Protein AF-A0A923QBS3-F1 (afdb_monomer_lite)

Secondary structure (DSSP, 8-state):
--S------------HHHHHHHHHHHHHHTT-S-TT--PPP----HHHHHHHHTT-HHHHHHHHGGGGGTS------HHHHHHHSSPP---HHHHHHHHHHHTT-PPPP-----------

Structure (mmCIF, N/CA/C/O backbone):
data_AF-A0A923QBS3-F1
#
_entry.id   AF-A0A923QBS3-F1
#
loop_
_atom_site.group_PDB
_atom_site.id
_atom_site.type_symbol
_atom_site.label_atom_id
_atom_site.label_alt_id
_atom_site.label_comp_id
_atom_site.label_asym_id
_atom_site.label_entity_id
_atom_site.label_seq_id
_atom_site.pdbx_PDB_ins_code
_atom_site.Cartn_x
_atom_site.Cartn_y
_atom_site.Cartn_z
_atom_site.occupancy
_atom_site.B_iso_or_equiv
_atom_site.auth_seq_id
_atom_site.auth_comp_id
_atom_site.auth_asym_id
_atom_site.auth_atom_id
_atom_site.pdbx_PDB_model_num
ATOM 1 N N . LEU A 1 1 ? -31.470 2.692 17.998 1.00 63.25 1 LEU A N 1
ATOM 2 C CA . LEU A 1 1 ? -30.448 2.731 16.932 1.00 63.25 1 LEU A CA 1
ATOM 3 C C . LEU A 1 1 ? -31.056 3.488 15.767 1.00 63.25 1 LEU A C 1
ATOM 5 O O . LEU A 1 1 ? -32.252 3.316 15.540 1.00 63.25 1 LEU A O 1
ATOM 9 N N . GLU A 1 2 ? -30.293 4.362 15.110 1.00 72.56 2 GLU A N 1
ATOM 10 C CA . GLU A 1 2 ? -30.748 4.967 13.852 1.00 72.56 2 GLU A CA 1
ATOM 11 C C . GLU A 1 2 ? -31.001 3.874 12.805 1.00 72.56 2 GLU A C 1
ATOM 13 O O . GLU A 1 2 ? -30.482 2.763 12.925 1.00 72.56 2 GLU A O 1
ATOM 18 N N . ALA A 1 3 ? -31.822 4.166 11.791 1.00 83.69 3 ALA A N 1
ATOM 19 C CA . ALA A 1 3 ? -32.146 3.187 10.750 1.00 83.69 3 ALA A CA 1
ATOM 20 C C . ALA A 1 3 ? -30.896 2.714 9.983 1.00 83.69 3 ALA A C 1
ATOM 22 O O . ALA A 1 3 ? -30.863 1.580 9.510 1.00 83.69 3 ALA A O 1
ATOM 23 N N . PHE A 1 4 ? -29.871 3.569 9.899 1.00 84.88 4 PHE A N 1
ATOM 24 C CA . PHE A 1 4 ? -28.567 3.276 9.315 1.00 84.88 4 PHE A CA 1
ATOM 25 C C . PHE A 1 4 ? -27.486 4.020 10.098 1.00 84.88 4 PHE A C 1
ATOM 27 O O . PHE A 1 4 ? -27.689 5.168 10.481 1.00 84.88 4 PHE A O 1
ATOM 34 N N . GLU A 1 5 ? -26.337 3.383 10.308 1.00 89.75 5 GLU A N 1
ATOM 35 C CA . GLU A 1 5 ? -25.180 3.978 10.978 1.00 89.75 5 GLU A CA 1
ATOM 36 C C . GLU A 1 5 ? -23.919 3.678 10.156 1.00 89.75 5 GLU A C 1
ATOM 38 O O . GLU A 1 5 ? -23.719 2.547 9.70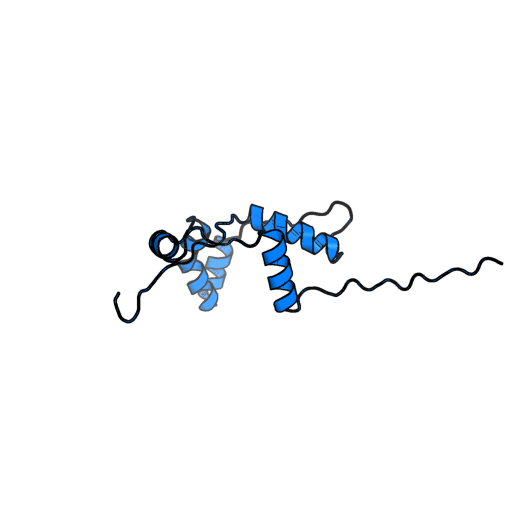7 1.00 89.75 5 GLU A O 1
ATOM 43 N N . LEU A 1 6 ? -23.076 4.692 9.932 1.00 89.25 6 LEU A N 1
ATOM 44 C CA . LEU A 1 6 ? -21.810 4.524 9.221 1.00 89.25 6 LEU A CA 1
ATOM 45 C C . LEU A 1 6 ? -20.715 4.126 10.210 1.00 89.25 6 LEU A C 1
ATOM 47 O O . LEU A 1 6 ? -20.392 4.870 11.133 1.00 89.25 6 LEU A O 1
ATOM 51 N N . MET A 1 7 ? -20.122 2.958 9.985 1.00 91.50 7 MET A N 1
ATOM 52 C CA . MET A 1 7 ? -19.026 2.428 10.790 1.00 91.50 7 MET A CA 1
ATOM 53 C C . MET A 1 7 ? -17.839 2.114 9.885 1.00 91.50 7 MET A C 1
ATOM 55 O O . MET A 1 7 ? -18.015 1.563 8.798 1.00 91.50 7 MET A O 1
ATOM 59 N N . HIS A 1 8 ? -16.631 2.453 10.330 1.00 92.12 8 HIS A N 1
ATOM 60 C CA . HIS A 1 8 ? -15.417 2.121 9.593 1.00 92.12 8 HIS A CA 1
ATOM 61 C C . HIS A 1 8 ? -14.851 0.771 10.030 1.00 92.12 8 HIS A C 1
ATOM 63 O O . HIS A 1 8 ? -14.867 0.426 11.211 1.00 92.12 8 HIS A O 1
ATOM 69 N N . PHE A 1 9 ? -14.280 0.068 9.060 1.00 91.62 9 PHE A N 1
ATOM 70 C CA . PHE A 1 9 ? -13.459 -1.121 9.239 1.00 91.62 9 PHE A CA 1
ATOM 71 C C . PHE A 1 9 ? -11.985 -0.699 9.176 1.00 91.62 9 PHE A C 1
ATOM 73 O O . PHE A 1 9 ? -11.603 -0.013 8.224 1.00 91.62 9 PHE A O 1
ATOM 80 N N . ALA A 1 10 ? -11.178 -1.033 10.190 1.00 92.81 10 ALA A N 1
ATOM 81 C CA . ALA A 1 10 ? -9.788 -0.573 10.246 1.00 92.81 10 ALA A CA 1
ATOM 82 C C . ALA A 1 10 ? -8.906 -1.335 9.252 1.00 92.81 10 ALA A C 1
ATOM 84 O O . ALA A 1 10 ? -8.096 -0.719 8.554 1.00 92.81 10 ALA A O 1
ATOM 85 N N . GLY A 1 11 ? -9.082 -2.657 9.164 1.00 91.81 11 GLY A N 1
ATOM 86 C CA . GLY A 1 11 ? -8.289 -3.521 8.303 1.00 91.81 11 GLY A CA 1
ATOM 87 C C . GLY A 1 11 ? -6.801 -3.521 8.664 1.00 91.81 11 GLY A C 1
ATOM 88 O O . GLY A 1 11 ? -6.407 -3.326 9.815 1.00 91.81 11 GLY A O 1
ATOM 89 N N . HIS A 1 12 ? -5.956 -3.752 7.657 1.00 91.25 12 HIS A N 1
ATOM 90 C CA . HIS A 1 12 ? -4.500 -3.775 7.810 1.00 91.25 12 HIS A CA 1
ATOM 91 C C . HIS A 1 12 ? -3.890 -2.400 7.519 1.00 91.25 12 HIS A C 1
ATOM 93 O O . HIS A 1 12 ? -4.094 -1.838 6.444 1.00 91.25 12 HIS A O 1
ATOM 99 N N . THR A 1 13 ? -3.079 -1.878 8.442 1.00 91.38 13 THR A N 1
ATOM 100 C CA . THR A 1 13 ? -2.264 -0.673 8.206 1.00 91.38 13 THR A CA 1
ATOM 101 C C . THR A 1 13 ? -0.840 -1.095 7.864 1.00 91.38 13 THR A C 1
ATOM 103 O O . THR A 1 13 ? -0.077 -1.473 8.748 1.00 91.38 13 THR A O 1
ATOM 106 N N . LEU A 1 14 ? -0.496 -1.054 6.575 1.00 91.62 14 LEU A N 1
ATOM 107 C CA . LEU A 1 14 ? 0.739 -1.641 6.048 1.00 91.62 14 LEU A CA 1
ATOM 108 C C . LEU A 1 14 ? 1.659 -0.590 5.442 1.00 91.62 14 LEU A C 1
ATOM 110 O O . LEU A 1 14 ? 1.224 0.328 4.743 1.00 91.62 14 LEU A O 1
ATOM 114 N N . THR A 1 15 ? 2.957 -0.772 5.646 1.00 90.56 15 THR A N 1
ATOM 115 C CA . THR A 1 15 ? 3.984 -0.042 4.912 1.00 90.56 15 THR A CA 1
ATOM 116 C C . THR A 1 15 ? 4.275 -0.718 3.572 1.00 90.56 15 THR A C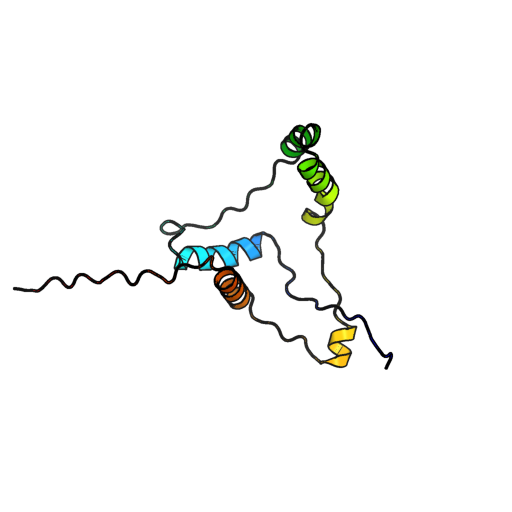 1
ATOM 118 O O . THR A 1 15 ? 3.970 -1.888 3.348 1.00 90.56 15 THR A O 1
ATOM 121 N N . GLY A 1 16 ? 4.948 -0.001 2.667 1.00 88.75 16 GLY A N 1
ATOM 122 C CA . GLY A 1 16 ? 5.425 -0.605 1.419 1.00 88.75 16 GLY A CA 1
ATOM 123 C C . GLY A 1 16 ? 6.414 -1.760 1.637 1.00 88.75 16 GLY A C 1
ATOM 124 O O . GLY A 1 16 ? 6.525 -2.631 0.780 1.00 88.75 16 GLY A O 1
ATOM 125 N N . ARG A 1 17 ? 7.119 -1.792 2.778 1.00 90.12 17 ARG A N 1
ATOM 126 C CA . ARG A 1 17 ? 8.012 -2.904 3.127 1.00 90.12 17 ARG A CA 1
ATOM 127 C C . ARG A 1 17 ? 7.222 -4.148 3.521 1.00 90.12 17 ARG A C 1
ATOM 129 O O . ARG A 1 17 ? 7.597 -5.228 3.086 1.00 90.12 17 ARG A O 1
ATOM 136 N N . ASP A 1 18 ? 6.141 -3.983 4.278 1.00 92.56 18 ASP A N 1
ATOM 137 C CA . ASP A 1 18 ? 5.276 -5.099 4.681 1.00 92.56 18 ASP A CA 1
ATOM 138 C C . ASP A 1 18 ? 4.640 -5.744 3.445 1.00 92.56 18 ASP A C 1
ATOM 140 O O . ASP A 1 18 ? 4.705 -6.958 3.271 1.00 92.56 18 ASP A O 1
ATOM 144 N N . TRP A 1 19 ? 4.155 -4.915 2.510 1.00 93.50 19 TRP A N 1
ATOM 145 C CA . TRP A 1 19 ? 3.682 -5.374 1.201 1.00 93.50 19 TRP A CA 1
ATOM 146 C C . TRP A 1 19 ? 4.748 -6.130 0.408 1.00 93.50 19 TRP A C 1
ATOM 148 O O . TRP A 1 19 ? 4.459 -7.173 -0.172 1.00 93.50 19 TRP A O 1
ATOM 158 N N . ALA A 1 20 ? 5.978 -5.615 0.366 1.00 93.94 20 ALA A N 1
ATOM 159 C CA . ALA A 1 20 ? 7.062 -6.278 -0.348 1.00 93.94 20 ALA A CA 1
ATOM 160 C C . ALA A 1 20 ? 7.439 -7.623 0.276 1.00 93.94 20 ALA A C 1
ATOM 162 O O . ALA A 1 20 ? 7.777 -8.537 -0.470 1.00 93.94 20 ALA A O 1
ATOM 163 N N . GLY A 1 21 ? 7.362 -7.748 1.604 1.00 93.88 21 GLY A N 1
ATOM 164 C CA . GLY A 1 21 ? 7.530 -9.018 2.311 1.00 93.88 21 GLY A CA 1
ATOM 165 C C . GLY A 1 21 ? 6.467 -10.028 1.888 1.00 93.88 21 GLY A C 1
ATOM 166 O O . GLY A 1 21 ? 6.803 -11.019 1.247 1.00 93.88 21 GLY A O 1
ATOM 167 N N . ALA A 1 22 ? 5.191 -9.707 2.126 1.00 94.12 22 ALA A N 1
ATOM 168 C CA . ALA A 1 22 ? 4.072 -10.604 1.824 1.00 94.12 22 ALA A CA 1
ATOM 169 C C . ALA A 1 22 ? 4.036 -11.034 0.344 1.00 94.12 22 ALA A C 1
ATOM 171 O O . ALA A 1 22 ? 3.821 -12.199 0.018 1.00 94.12 22 ALA A O 1
ATOM 172 N N . LEU A 1 23 ? 4.304 -10.105 -0.582 1.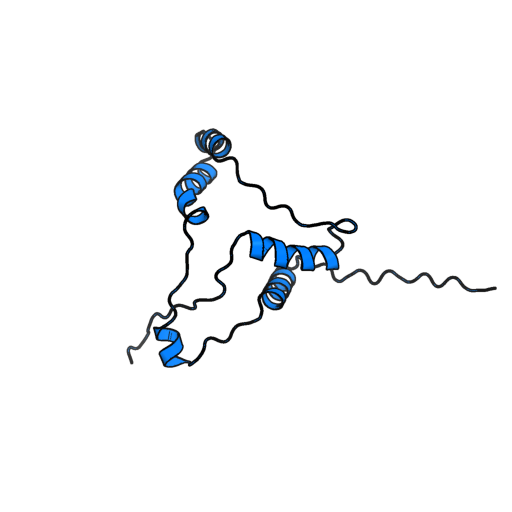00 95.06 23 LEU A N 1
ATOM 173 C CA . LEU A 1 23 ? 4.349 -10.417 -2.013 1.00 95.06 23 LEU A CA 1
ATOM 174 C C . LEU A 1 23 ? 5.606 -11.190 -2.427 1.00 95.06 23 LEU A C 1
ATOM 176 O O . LEU A 1 23 ? 5.564 -11.890 -3.435 1.00 95.06 23 LEU A O 1
ATOM 180 N N . THR A 1 24 ? 6.721 -11.068 -1.698 1.00 94.81 24 THR A N 1
ATOM 181 C CA . THR A 1 24 ? 7.937 -11.844 -1.991 1.00 94.81 24 THR A CA 1
ATOM 182 C C . THR A 1 24 ? 7.684 -13.324 -1.746 1.00 94.81 24 THR A C 1
ATOM 184 O O . THR A 1 24 ? 8.059 -14.133 -2.589 1.00 94.81 24 THR A O 1
ATOM 187 N N . ASP A 1 25 ? 6.992 -13.670 -0.661 1.00 92.12 25 ASP A N 1
ATOM 188 C CA . ASP A 1 25 ? 6.655 -15.061 -0.344 1.00 92.12 25 ASP A CA 1
ATOM 189 C C . ASP A 1 25 ? 5.731 -15.670 -1.405 1.00 92.12 25 ASP A C 1
ATOM 191 O O . ASP A 1 25 ? 5.982 -16.765 -1.909 1.00 92.12 25 ASP A O 1
ATOM 195 N N . VAL A 1 26 ? 4.722 -14.916 -1.852 1.00 93.94 26 VAL A N 1
ATOM 196 C CA . VAL A 1 26 ? 3.863 -15.354 -2.962 1.00 93.94 26 VAL A CA 1
ATOM 197 C C . VAL A 1 26 ? 4.661 -15.497 -4.261 1.00 93.94 26 VAL A C 1
ATOM 199 O O . VAL A 1 26 ? 4.535 -16.499 -4.961 1.00 93.94 26 VAL A O 1
ATOM 202 N N . ALA A 1 27 ? 5.515 -14.526 -4.592 1.00 93.44 27 ALA A N 1
ATOM 203 C CA . ALA A 1 27 ? 6.325 -14.563 -5.808 1.00 93.44 27 ALA A CA 1
ATOM 204 C C . ALA A 1 27 ? 7.318 -15.739 -5.819 1.00 93.44 27 ALA A C 1
ATOM 206 O O . ALA A 1 27 ? 7.626 -16.279 -6.884 1.00 93.44 27 ALA A O 1
ATOM 207 N N . TRP A 1 28 ? 7.795 -16.154 -4.645 1.00 92.94 28 TRP A N 1
ATOM 208 C CA . TRP A 1 28 ? 8.595 -17.357 -4.460 1.00 92.94 28 TRP A CA 1
ATOM 209 C C . TRP A 1 28 ? 7.842 -18.628 -4.818 1.00 92.94 28 TRP A C 1
ATOM 211 O O . TRP A 1 28 ? 8.332 -19.437 -5.605 1.00 92.94 28 TRP A O 1
ATOM 221 N N . GLU A 1 29 ? 6.642 -18.786 -4.274 1.00 91.69 29 GLU A N 1
ATOM 222 C CA . GLU A 1 29 ? 5.800 -19.952 -4.536 1.00 91.69 29 GLU A CA 1
ATOM 223 C C . GLU A 1 29 ? 5.360 -20.049 -5.993 1.00 91.69 29 GLU A C 1
ATOM 225 O O . GLU A 1 29 ? 5.223 -21.145 -6.533 1.00 91.69 29 GLU A O 1
ATOM 230 N N . GLN A 1 30 ? 5.175 -18.899 -6.637 1.00 90.81 30 GLN A N 1
ATOM 231 C CA . GLN A 1 30 ? 4.838 -18.804 -8.053 1.00 90.81 30 GLN A CA 1
ATOM 232 C C . GLN A 1 30 ? 6.062 -18.951 -8.977 1.00 90.81 30 GLN A C 1
ATOM 234 O O . GLN A 1 30 ? 5.916 -18.995 -10.196 1.00 90.81 30 GLN A O 1
ATOM 239 N N . GLY A 1 31 ? 7.280 -19.026 -8.427 1.00 91.06 31 GLY A N 1
ATOM 240 C CA . GLY A 1 31 ? 8.514 -19.152 -9.209 1.00 91.06 31 GLY A CA 1
ATOM 241 C C . GLY A 1 31 ? 8.876 -17.900 -10.017 1.00 91.06 31 GLY A C 1
ATOM 242 O O . GLY A 1 31 ? 9.664 -17.981 -10.958 1.00 91.06 31 GLY A O 1
ATOM 243 N N . TRP A 1 32 ? 8.321 -16.736 -9.669 1.00 91.88 32 TRP A N 1
ATOM 244 C CA . TRP A 1 32 ? 8.608 -15.463 -10.341 1.00 91.88 32 TRP A CA 1
ATOM 245 C C . TRP A 1 32 ? 9.979 -14.891 -9.970 1.00 91.88 32 TRP A C 1
ATOM 247 O O . TRP A 1 32 ? 10.503 -14.019 -10.667 1.00 91.88 32 TRP A O 1
ATOM 257 N N . LEU A 1 33 ? 10.555 -15.356 -8.860 1.00 92.88 33 LEU A N 1
ATOM 258 C CA . LEU A 1 33 ? 11.836 -14.892 -8.343 1.00 92.88 33 LEU A CA 1
ATOM 259 C C . LEU A 1 33 ? 12.955 -15.926 -8.562 1.00 92.88 33 LEU A C 1
ATOM 261 O O . LEU A 1 33 ? 12.720 -17.131 -8.485 1.00 92.88 33 LEU A O 1
ATOM 265 N N . PRO A 1 34 ? 14.198 -15.468 -8.811 1.00 90.31 34 PRO A N 1
ATOM 266 C CA . PRO A 1 34 ? 15.366 -16.345 -8.868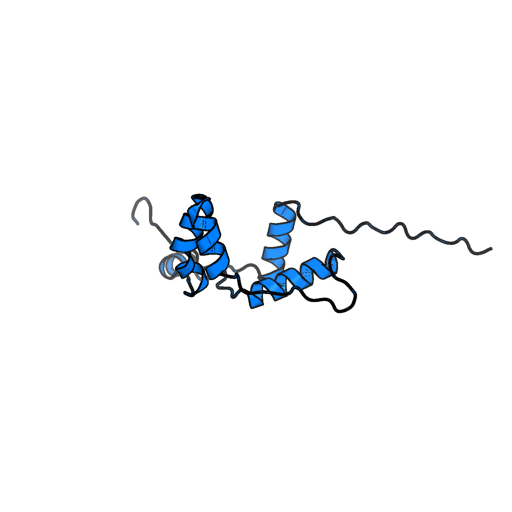 1.00 90.31 34 PRO A CA 1
ATOM 267 C C . PRO A 1 34 ? 15.739 -16.877 -7.476 1.00 90.31 34 PRO A C 1
ATOM 269 O O . PRO A 1 34 ? 15.340 -16.296 -6.474 1.00 90.31 34 PRO A O 1
ATOM 272 N N . LEU A 1 35 ? 16.592 -17.912 -7.415 1.00 82.75 35 LEU A N 1
ATOM 273 C CA . LEU A 1 35 ? 17.189 -18.453 -6.178 1.00 82.75 35 LEU A CA 1
ATOM 274 C C . LEU A 1 35 ? 17.706 -17.328 -5.238 1.00 82.75 35 LEU A C 1
ATOM 276 O O . LEU A 1 35 ? 18.564 -16.543 -5.632 1.00 82.75 35 LEU A O 1
ATOM 280 N N . ASN A 1 36 ? 17.192 -17.251 -4.002 1.00 83.00 36 ASN A N 1
ATOM 281 C CA . ASN A 1 36 ? 17.395 -16.180 -3.011 1.00 83.00 36 ASN A CA 1
ATOM 282 C C . ASN A 1 36 ? 17.008 -14.744 -3.457 1.00 83.00 36 ASN A C 1
ATOM 284 O O . ASN A 1 36 ? 17.541 -13.762 -2.939 1.00 83.00 36 ASN A O 1
ATOM 288 N N . GLY A 1 37 ? 16.091 -14.600 -4.417 1.00 87.81 37 GLY A N 1
ATOM 289 C CA . GLY A 1 37 ? 15.503 -13.332 -4.839 1.00 87.81 37 GLY A CA 1
ATOM 290 C C . GLY A 1 37 ? 14.570 -12.695 -3.802 1.00 87.81 37 GLY A C 1
ATOM 291 O O . GLY A 1 37 ? 13.975 -13.362 -2.962 1.00 87.81 37 GLY A O 1
ATOM 292 N N . GLN A 1 38 ? 14.434 -11.372 -3.893 1.00 90.62 38 GLN A N 1
ATOM 293 C CA . GLN A 1 38 ? 13.505 -10.563 -3.101 1.00 90.62 38 GLN A CA 1
ATOM 294 C C . GLN A 1 38 ? 12.904 -9.471 -3.985 1.00 90.62 38 GLN A C 1
ATOM 296 O O . GLN A 1 38 ? 13.607 -8.922 -4.849 1.00 90.62 38 GLN A O 1
ATOM 301 N N . LEU A 1 39 ? 11.634 -9.122 -3.765 1.00 92.31 39 LEU A N 1
ATOM 302 C CA . LEU A 1 39 ? 11.044 -7.970 -4.438 1.00 92.31 39 LEU A CA 1
ATOM 303 C C . LEU A 1 39 ? 11.741 -6.688 -3.983 1.00 92.31 39 LEU A C 1
ATOM 305 O O . LEU A 1 39 ? 12.009 -6.465 -2.802 1.00 92.31 39 LEU A O 1
ATOM 309 N N . ARG A 1 40 ? 12.048 -5.824 -4.950 1.00 89.75 40 ARG A N 1
ATOM 310 C CA . ARG A 1 40 ? 12.704 -4.543 -4.689 1.00 89.75 40 ARG A CA 1
ATOM 311 C C . ARG A 1 40 ? 11.673 -3.432 -4.708 1.00 89.75 40 ARG A C 1
ATOM 313 O O . ARG A 1 40 ? 11.045 -3.183 -5.731 1.00 89.75 40 ARG A O 1
ATOM 320 N N . VAL A 1 41 ? 11.565 -2.719 -3.593 1.00 88.88 41 VAL A N 1
ATOM 321 C CA . VAL A 1 41 ? 10.795 -1.477 -3.525 1.00 88.88 41 VAL A CA 1
ATOM 322 C C . VAL A 1 41 ? 11.709 -0.322 -3.894 1.00 88.88 41 VAL A C 1
ATOM 324 O O . VAL A 1 41 ? 12.692 -0.051 -3.205 1.00 88.88 41 VAL A O 1
ATOM 327 N N . THR A 1 42 ? 11.381 0.375 -4.974 1.00 88.88 42 THR A N 1
ATOM 328 C CA . THR A 1 42 ? 12.078 1.594 -5.387 1.00 88.88 42 THR A CA 1
ATOM 329 C C . THR A 1 42 ? 11.182 2.804 -5.197 1.00 88.88 42 THR A C 1
ATOM 331 O O . THR A 1 42 ? 9.966 2.726 -5.372 1.00 88.88 42 THR A O 1
ATOM 334 N N . SER A 1 43 ? 11.778 3.945 -4.866 1.00 86.38 43 SER A N 1
ATOM 335 C CA . SER A 1 43 ? 11.040 5.200 -4.821 1.00 86.38 43 SER A CA 1
ATOM 336 C C . SER A 1 43 ? 10.688 5.675 -6.229 1.00 86.38 43 SER A C 1
ATOM 338 O O . SER A 1 43 ? 11.446 5.515 -7.186 1.00 86.38 43 SER A O 1
ATOM 340 N N . MET A 1 44 ? 9.516 6.288 -6.347 1.00 87.38 44 MET A N 1
ATOM 341 C CA . MET A 1 44 ? 9.074 6.911 -7.584 1.00 87.38 44 MET A CA 1
ATOM 342 C C . MET A 1 44 ? 9.806 8.243 -7.801 1.00 87.38 44 MET A C 1
ATOM 344 O O . MET A 1 44 ? 9.894 9.071 -6.887 1.00 87.38 44 MET A O 1
ATOM 348 N N . SER A 1 45 ? 10.299 8.485 -9.020 1.00 92.38 45 SER A N 1
ATOM 349 C CA . SER A 1 45 ? 10.958 9.749 -9.370 1.00 92.38 45 SER A CA 1
ATOM 350 C C . SER A 1 45 ? 9.927 10.862 -9.593 1.00 92.38 45 SER A C 1
ATOM 352 O O . SER A 1 45 ? 9.508 11.152 -10.714 1.00 92.38 45 SER A O 1
ATOM 354 N N . TRP A 1 46 ? 9.506 11.512 -8.505 1.00 92.62 46 TRP A N 1
ATOM 355 C CA . TRP A 1 46 ? 8.540 12.617 -8.543 1.00 92.62 46 TRP A CA 1
ATOM 356 C C . TRP A 1 46 ? 8.897 13.771 -9.497 1.00 92.62 46 TRP A C 1
ATOM 358 O O . TRP A 1 46 ? 7.972 14.321 -10.096 1.00 92.62 46 TRP A O 1
ATOM 368 N N . PRO A 1 47 ? 10.175 14.165 -9.679 1.00 94.69 47 PRO A N 1
ATOM 369 C CA . PRO A 1 47 ? 10.524 15.182 -10.670 1.00 94.69 47 PRO A CA 1
ATOM 370 C C . PRO A 1 47 ? 10.172 14.756 -12.100 1.00 94.69 47 PRO A C 1
ATOM 372 O O . PRO A 1 47 ? 9.616 15.552 -12.853 1.00 94.69 47 PRO A O 1
ATOM 375 N N . LEU A 1 48 ? 10.424 13.491 -12.452 1.00 95.44 48 LEU A N 1
ATOM 376 C CA . LEU A 1 48 ? 10.083 12.955 -13.769 1.00 95.44 48 LEU A CA 1
ATOM 377 C C . LEU A 1 48 ? 8.565 12.895 -13.967 1.00 95.44 48 LEU A C 1
ATOM 379 O O . LEU A 1 48 ? 8.066 13.321 -15.004 1.00 95.44 48 LEU A O 1
ATOM 383 N N . MET A 1 49 ? 7.820 12.440 -12.955 1.00 94.31 49 MET A N 1
ATOM 384 C CA . MET A 1 49 ? 6.354 12.433 -13.021 1.00 94.31 49 MET A CA 1
ATOM 385 C C . MET A 1 49 ? 5.779 13.830 -13.256 1.00 94.31 49 MET A C 1
ATOM 387 O O . MET A 1 49 ? 4.854 13.980 -14.047 1.00 94.31 49 MET A O 1
ATOM 391 N N . ARG A 1 50 ? 6.348 14.860 -12.618 1.00 94.69 50 ARG A N 1
ATOM 392 C CA . ARG A 1 50 ? 5.926 16.254 -12.820 1.00 94.69 50 ARG A CA 1
ATOM 393 C C . ARG A 1 50 ? 6.169 16.746 -14.243 1.00 94.69 50 ARG A C 1
ATOM 395 O O . ARG A 1 50 ? 5.370 17.531 -14.734 1.00 94.69 50 ARG A O 1
ATOM 402 N N . LEU A 1 51 ? 7.233 16.284 -14.900 1.00 97.56 51 LEU A N 1
ATOM 403 C CA . LEU A 1 51 ? 7.475 16.597 -16.307 1.00 97.56 51 LEU A CA 1
ATOM 404 C C . LEU A 1 51 ? 6.408 15.949 -17.201 1.00 97.56 51 LEU A C 1
ATOM 406 O O . LEU A 1 51 ? 5.826 16.620 -18.047 1.00 97.56 51 LEU A O 1
ATOM 410 N N . VAL A 1 52 ? 6.105 14.667 -16.973 1.00 97.19 52 VAL A N 1
ATOM 411 C CA . VAL A 1 52 ? 5.077 13.927 -17.730 1.00 97.19 52 VAL A CA 1
ATOM 412 C C . VAL A 1 52 ? 3.674 14.501 -17.492 1.00 97.19 52 VAL A C 1
ATOM 414 O O . VAL A 1 52 ? 2.869 14.577 -18.420 1.00 97.19 52 VAL A O 1
ATOM 417 N N . ALA A 1 53 ? 3.393 14.967 -16.273 1.00 96.50 53 ALA A N 1
ATOM 418 C CA . ALA A 1 53 ? 2.127 15.595 -15.899 1.00 96.50 53 ALA A CA 1
ATOM 419 C C . ALA A 1 53 ? 1.770 16.824 -16.751 1.00 96.50 53 ALA A C 1
ATOM 421 O O . ALA A 1 53 ? 0.591 17.1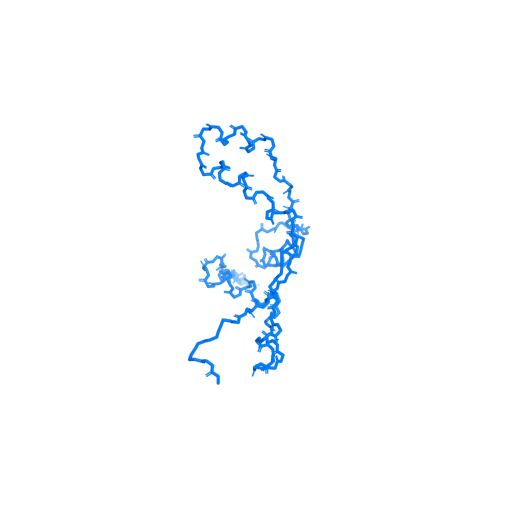33 -16.885 1.00 96.50 53 ALA A O 1
ATOM 422 N N . LEU A 1 54 ? 2.754 17.498 -17.361 1.00 96.06 54 LEU A N 1
ATOM 423 C CA . LEU A 1 54 ? 2.499 18.639 -18.248 1.00 96.06 54 LEU A CA 1
ATOM 424 C C . LEU A 1 54 ? 1.729 18.246 -19.517 1.00 96.06 54 LEU A C 1
ATOM 426 O O . LEU A 1 54 ? 1.030 19.080 -20.083 1.00 96.06 54 LEU A O 1
ATOM 430 N N . ALA A 1 55 ? 1.859 16.993 -19.962 1.00 97.38 55 ALA A N 1
ATOM 431 C CA . ALA A 1 55 ? 1.207 16.486 -21.168 1.00 97.38 55 ALA A CA 1
ATOM 432 C C . ALA A 1 55 ? 0.083 15.479 -20.872 1.00 97.38 55 ALA A C 1
ATOM 434 O O . ALA A 1 55 ? -0.801 15.292 -21.706 1.00 97.38 55 ALA A O 1
ATOM 435 N N . VAL A 1 56 ? 0.107 14.821 -19.705 1.00 97.62 56 VAL A N 1
ATOM 436 C CA . VAL A 1 56 ? -0.818 13.731 -19.359 1.00 97.62 56 VAL A CA 1
ATOM 437 C C . VAL A 1 56 ? -1.643 14.095 -18.115 1.00 97.62 56 VAL A C 1
ATOM 439 O O . VAL A 1 56 ? -1.135 13.969 -16.995 1.00 97.62 56 VAL A O 1
ATOM 442 N N . PRO A 1 57 ? -2.931 14.472 -18.270 1.00 96.12 57 PRO A N 1
ATOM 443 C CA . PRO A 1 57 ? -3.785 14.902 -17.155 1.00 96.12 57 PRO A CA 1
ATOM 444 C C . PRO A 1 57 ? -3.906 13.871 -16.025 1.00 96.12 57 PRO A C 1
ATOM 446 O O . PRO A 1 57 ? -3.887 14.227 -14.850 1.00 96.12 57 PRO A O 1
ATOM 449 N N . THR A 1 58 ? -3.953 12.578 -16.355 1.00 96.44 58 THR A N 1
ATOM 450 C CA . THR A 1 58 ? -3.999 11.500 -15.354 1.00 96.44 58 THR A CA 1
ATOM 451 C C . THR A 1 58 ? -2.767 11.508 -14.445 1.00 96.44 58 THR A C 1
ATOM 453 O O . THR A 1 58 ? -2.882 11.312 -13.238 1.00 96.44 58 THR A O 1
ATOM 456 N N . VAL A 1 59 ? -1.580 11.783 -14.994 1.00 95.44 59 VAL A N 1
ATOM 457 C CA . VAL A 1 59 ? -0.336 11.856 -14.209 1.00 95.44 59 VAL A CA 1
ATOM 458 C C . VAL A 1 59 ? -0.294 13.132 -13.364 1.00 95.44 59 VAL A C 1
ATOM 460 O O . VAL A 1 59 ? 0.245 13.104 -12.256 1.00 95.44 59 VAL A O 1
ATOM 463 N N . ALA A 1 60 ? -0.903 14.226 -13.834 1.00 94.88 60 ALA A N 1
ATOM 464 C CA . ALA A 1 60 ? -1.070 15.443 -13.042 1.00 94.88 60 ALA A CA 1
ATOM 465 C C . ALA A 1 60 ? -1.921 15.192 -11.788 1.00 94.88 60 ALA A C 1
ATOM 467 O O . ALA A 1 60 ? -1.469 15.498 -10.685 1.00 94.88 60 ALA A O 1
ATOM 468 N N . ALA A 1 61 ? -3.067 14.519 -11.934 1.00 95.19 61 ALA A N 1
ATOM 469 C CA . ALA A 1 61 ? -3.910 14.132 -10.801 1.00 95.19 61 ALA A CA 1
ATOM 470 C C . ALA A 1 61 ? -3.159 13.230 -9.799 1.00 95.19 61 ALA A C 1
ATOM 472 O O . ALA A 1 61 ? -3.187 13.464 -8.591 1.00 95.19 61 ALA A O 1
ATOM 473 N N . LEU A 1 62 ? -2.391 12.247 -10.287 1.00 93.19 62 LEU A N 1
ATOM 474 C CA . LEU A 1 62 ? -1.545 11.412 -9.422 1.00 93.19 62 LEU A CA 1
ATOM 475 C C . LEU A 1 62 ? -0.490 12.233 -8.661 1.00 93.19 62 LEU A C 1
ATOM 477 O O . LEU A 1 62 ? -0.215 11.965 -7.490 1.00 93.19 62 LEU A O 1
ATOM 481 N N . CYS A 1 63 ? 0.098 13.250 -9.299 1.00 93.81 63 CYS A N 1
ATOM 482 C CA . CYS A 1 63 ? 1.057 14.145 -8.650 1.00 93.81 63 CYS A CA 1
ATOM 483 C C . CYS A 1 63 ? 0.427 14.987 -7.529 1.00 93.81 63 CYS A C 1
ATOM 485 O O . CYS A 1 63 ? 1.104 15.252 -6.529 1.00 93.81 63 CYS A O 1
ATOM 487 N N . GLU A 1 64 ? -0.836 15.395 -7.664 1.00 93.75 64 GLU A N 1
ATOM 488 C CA . GLU A 1 64 ? -1.589 16.095 -6.611 1.00 93.75 64 GLU A CA 1
ATOM 489 C C . GLU A 1 64 ? -1.861 15.168 -5.421 1.00 93.75 64 GLU A C 1
ATOM 491 O O . GLU A 1 64 ? -1.633 15.539 -4.266 1.00 93.75 64 GLU A O 1
ATOM 496 N N . MET A 1 65 ? -2.208 13.909 -5.700 1.00 94.31 65 MET A N 1
ATOM 497 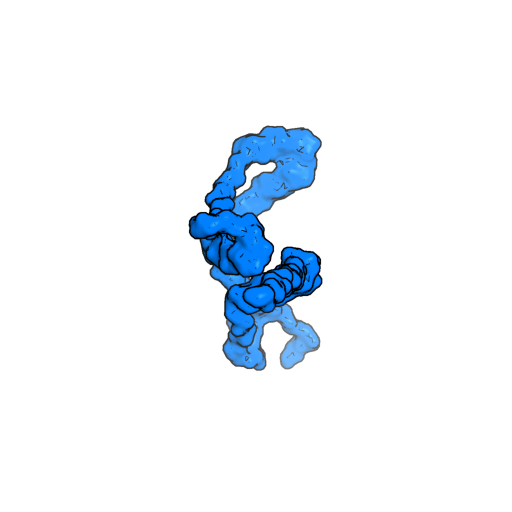C CA . MET A 1 65 ? -2.454 12.873 -4.690 1.00 94.31 65 MET A CA 1
ATOM 498 C C . MET A 1 65 ? -1.178 12.321 -4.034 1.00 94.31 65 MET A C 1
ATOM 500 O O . MET A 1 65 ? -1.252 11.466 -3.153 1.00 94.31 65 MET A O 1
ATOM 504 N N . ARG A 1 66 ? 0.010 12.840 -4.374 1.00 91.50 66 ARG A N 1
ATOM 505 C CA . ARG A 1 66 ? 1.307 12.433 -3.795 1.00 91.50 66 ARG A CA 1
ATOM 506 C C . ARG A 1 66 ? 1.338 12.430 -2.265 1.00 91.50 66 ARG A C 1
ATOM 508 O O . ARG A 1 66 ? 2.158 11.730 -1.669 1.00 91.50 66 ARG A O 1
ATOM 515 N N . TYR A 1 67 ? 0.530 13.258 -1.605 1.00 89.44 67 TYR A N 1
ATOM 516 C CA . TYR A 1 67 ? 0.482 13.278 -0.142 1.00 89.44 67 TYR A CA 1
ATOM 517 C C . TYR A 1 67 ? 0.054 11.919 0.440 1.00 89.44 67 TYR A C 1
ATOM 519 O O . TYR A 1 67 ? 0.579 11.535 1.484 1.00 89.44 67 TYR A O 1
ATOM 527 N N . LEU A 1 68 ? -0.771 11.152 -0.284 1.00 88.75 68 LEU A N 1
ATOM 528 C CA . LEU A 1 68 ? -1.227 9.829 0.141 1.00 88.75 68 LEU A CA 1
ATOM 529 C C . LEU A 1 68 ? -0.079 8.827 0.329 1.00 88.75 68 LEU A C 1
ATOM 531 O O . LEU A 1 68 ? -0.171 7.937 1.162 1.00 88.75 68 LEU A O 1
ATOM 535 N N . TRP A 1 69 ? 1.038 9.009 -0.383 1.00 84.25 69 TRP A N 1
ATOM 536 C CA . TRP A 1 69 ? 2.228 8.159 -0.251 1.00 84.25 69 TRP A CA 1
ATOM 537 C C . TRP A 1 69 ? 3.140 8.523 0.922 1.00 84.25 69 TRP A C 1
ATOM 539 O O . TRP A 1 69 ? 4.042 7.757 1.251 1.00 84.25 69 TRP A O 1
ATOM 549 N N . ARG A 1 70 ? 2.984 9.715 1.507 1.00 82.94 70 ARG A N 1
ATOM 550 C CA . ARG A 1 70 ? 3.884 10.219 2.562 1.00 82.94 70 ARG A CA 1
ATOM 551 C C . ARG A 1 70 ? 3.240 10.239 3.936 1.00 82.94 70 ARG A C 1
ATOM 553 O O . ARG A 1 70 ? 3.956 10.229 4.931 1.00 82.94 70 ARG A O 1
ATOM 560 N N . THR A 1 71 ? 1.919 10.277 3.982 1.00 88.44 71 THR A N 1
ATOM 561 C CA . THR A 1 71 ? 1.166 10.255 5.227 1.00 88.44 71 THR A CA 1
ATOM 562 C C . THR A 1 71 ? 0.723 8.817 5.501 1.00 88.44 71 THR A C 1
ATOM 564 O O . THR A 1 71 ? 0.177 8.179 4.607 1.00 88.44 71 THR A O 1
ATOM 567 N N . PRO A 1 72 ? 0.973 8.254 6.691 1.00 87.62 72 PRO A N 1
ATOM 568 C CA . PRO A 1 72 ? 0.317 7.021 7.108 1.00 87.62 72 PRO A CA 1
ATOM 569 C C . PRO A 1 72 ? -1.174 7.294 7.325 1.00 87.62 72 PRO A C 1
ATOM 571 O O . PRO A 1 72 ? -1.528 8.246 8.018 1.00 87.62 72 PRO A O 1
ATOM 574 N N . HIS A 1 73 ? -2.042 6.474 6.739 1.00 87.88 73 HIS A N 1
ATOM 575 C CA . HIS A 1 73 ? -3.492 6.588 6.902 1.00 87.88 73 HIS A CA 1
ATOM 576 C C . HIS A 1 73 ? -4.008 5.312 7.555 1.00 87.88 73 HIS A C 1
ATOM 578 O O . HIS A 1 73 ? -3.607 4.218 7.167 1.00 87.88 73 HIS A O 1
ATOM 584 N N . ALA A 1 74 ? -4.904 5.468 8.523 1.00 91.62 74 ALA A N 1
ATOM 585 C CA . ALA A 1 74 ? -5.611 4.372 9.164 1.00 91.62 74 ALA A CA 1
ATOM 586 C C . ALA A 1 74 ? -7.056 4.804 9.422 1.00 91.62 74 ALA A C 1
ATOM 588 O O . ALA A 1 74 ? -7.324 5.986 9.657 1.00 91.62 74 ALA A O 1
ATOM 589 N N . LEU A 1 75 ? -7.981 3.849 9.367 1.00 92.25 75 LEU A N 1
ATOM 590 C CA . LEU A 1 75 ? -9.382 4.077 9.700 1.00 92.25 75 LEU A CA 1
ATOM 591 C C . LEU A 1 75 ? -9.632 3.716 11.166 1.00 92.25 75 LEU A C 1
ATOM 593 O O . LEU A 1 75 ? -9.130 2.713 11.667 1.00 92.25 75 LEU A O 1
ATOM 597 N N . VAL A 1 76 ? -10.417 4.542 11.856 1.00 92.19 76 VAL A N 1
ATOM 598 C CA . VAL A 1 76 ? -10.772 4.323 13.264 1.00 92.19 76 VAL A CA 1
ATOM 599 C C . VAL A 1 76 ? -12.054 3.497 13.337 1.00 92.19 76 VAL A C 1
ATOM 601 O O . VAL A 1 76 ? -13.113 3.966 12.921 1.00 92.19 76 VAL A O 1
ATOM 604 N N . ASN A 1 77 ? -11.962 2.290 13.895 1.00 94.12 77 ASN A N 1
ATOM 605 C CA . ASN A 1 77 ? -13.046 1.303 13.964 1.00 94.12 77 ASN A CA 1
ATOM 606 C C . ASN A 1 77 ? -13.765 1.241 15.323 1.00 94.12 77 ASN A C 1
ATOM 608 O O . ASN A 1 77 ? -14.535 0.310 15.555 1.00 94.12 77 ASN A O 1
ATOM 612 N N . THR A 1 78 ? -13.539 2.203 16.227 1.00 92.69 78 THR A N 1
ATOM 613 C CA . THR A 1 78 ? -14.060 2.178 17.608 1.00 92.69 78 THR A CA 1
ATOM 614 C C . THR A 1 78 ? -15.544 1.833 17.662 1.00 92.69 78 THR A C 1
ATOM 616 O O . THR A 1 78 ? -15.947 0.935 18.394 1.00 92.69 78 THR A O 1
ATOM 619 N N . ARG A 1 79 ? -16.348 2.486 16.814 1.00 91.19 79 ARG A N 1
ATOM 620 C CA . ARG A 1 79 ? -17.794 2.280 16.801 1.00 91.19 79 ARG A CA 1
ATOM 621 C C . ARG A 1 79 ? -18.200 0.890 16.315 1.00 91.19 79 ARG A C 1
ATOM 623 O O . ARG A 1 79 ? -19.102 0.286 16.879 1.00 91.19 79 ARG A O 1
ATOM 630 N N . MET A 1 80 ? -17.504 0.361 15.311 1.00 92.75 80 MET A N 1
ATOM 631 C CA . MET A 1 80 ? -17.721 -1.007 14.846 1.00 92.75 80 MET A CA 1
ATOM 632 C C . MET A 1 80 ? -17.420 -2.000 15.969 1.00 92.75 80 MET A C 1
ATOM 634 O O . MET A 1 80 ? -18.225 -2.893 16.225 1.00 92.75 80 MET A O 1
ATOM 638 N N . LYS A 1 81 ? -16.307 -1.800 16.688 1.00 93.50 81 LYS A N 1
ATOM 639 C CA . LYS A 1 81 ? -15.908 -2.679 17.789 1.00 93.50 81 LYS A CA 1
ATOM 640 C C . LYS A 1 81 ? -16.908 -2.701 18.944 1.00 93.50 81 LYS A C 1
ATOM 642 O O . LYS A 1 81 ? -17.136 -3.741 19.547 1.00 93.50 81 LYS A O 1
ATOM 647 N N . GLU A 1 82 ? -17.542 -1.571 19.240 1.00 92.75 82 GLU A N 1
ATOM 648 C CA . GLU A 1 82 ? -18.615 -1.513 20.242 1.00 92.75 82 GLU A CA 1
ATOM 649 C C . GLU A 1 82 ? -19.827 -2.374 19.862 1.00 92.75 82 GLU A C 1
ATOM 651 O O . GLU A 1 82 ? -20.527 -2.872 20.741 1.00 92.75 82 GLU A O 1
ATOM 656 N N . VAL A 1 83 ? -20.083 -2.540 18.561 1.00 90.50 83 VAL A N 1
ATOM 657 C CA . VAL A 1 83 ? -21.240 -3.281 18.046 1.00 90.50 83 VAL A CA 1
ATOM 658 C C . VAL A 1 83 ? -20.939 -4.772 17.897 1.00 90.50 83 VAL A C 1
ATOM 660 O O . VAL A 1 83 ? -21.773 -5.591 18.278 1.00 90.50 83 VAL A O 1
ATOM 663 N N . ILE A 1 84 ? -19.777 -5.136 17.343 1.00 91.31 84 ILE A N 1
ATOM 664 C CA . ILE A 1 84 ? -19.450 -6.534 16.997 1.00 91.31 84 ILE A CA 1
ATOM 665 C C . ILE A 1 84 ? -18.415 -7.191 17.923 1.00 91.31 84 ILE A C 1
ATOM 667 O O . ILE A 1 84 ? -18.188 -8.393 17.814 1.00 91.31 84 ILE A O 1
ATOM 671 N N . GLY A 1 85 ? -17.794 -6.435 18.832 1.00 90.88 85 GLY A N 1
ATOM 672 C CA . GLY A 1 85 ? -16.658 -6.889 19.633 1.00 90.88 85 GLY A CA 1
ATOM 673 C C . GLY A 1 85 ? -15.318 -6.646 18.935 1.00 90.88 85 GLY A C 1
ATOM 674 O O . GLY A 1 85 ? -15.113 -5.626 18.282 1.00 90.88 85 GLY A O 1
ATOM 675 N N . ASP A 1 86 ? -14.360 -7.556 19.092 1.00 88.81 86 ASP A N 1
ATOM 676 C CA . ASP A 1 86 ? -13.077 -7.411 18.403 1.00 88.81 86 ASP A CA 1
ATOM 677 C C . ASP A 1 86 ? -13.213 -7.622 16.892 1.00 88.81 86 ASP A C 1
ATOM 679 O O . ASP A 1 86 ? -13.981 -8.462 16.425 1.00 88.81 86 ASP A O 1
ATOM 683 N N . GLU A 1 87 ? -12.460 -6.833 16.122 1.00 87.25 87 GLU A N 1
ATOM 684 C CA . GLU A 1 87 ? -12.444 -6.953 14.667 1.00 87.25 87 GLU A CA 1
ATOM 685 C C . GLU A 1 87 ? -11.820 -8.303 14.278 1.00 87.25 87 GLU A C 1
ATOM 687 O O . GLU A 1 87 ? -10.685 -8.587 14.673 1.00 87.25 87 GLU A O 1
ATOM 692 N N . PRO A 1 88 ? -12.531 -9.152 13.515 1.00 88.56 88 PRO A N 1
ATOM 693 C CA . PRO A 1 88 ? -11.941 -10.369 12.990 1.00 88.56 88 PRO A CA 1
ATOM 694 C C . PRO A 1 88 ? -10.918 -10.003 11.912 1.00 88.56 88 PRO A C 1
ATOM 696 O O . PRO A 1 88 ? -11.255 -9.372 10.910 1.00 88.56 88 PRO A O 1
ATOM 699 N N . HIS A 1 89 ? -9.672 -10.429 12.104 1.00 90.19 89 HIS A N 1
ATOM 700 C CA . HIS A 1 89 ? -8.598 -10.209 11.141 1.00 90.19 89 HIS A CA 1
ATOM 701 C C . HIS A 1 89 ? -8.184 -11.523 10.483 1.00 90.19 89 HIS A C 1
ATOM 703 O O . HIS A 1 89 ? -7.742 -12.454 11.156 1.00 90.19 89 HIS A O 1
ATOM 709 N N . THR A 1 90 ? -8.260 -11.567 9.154 1.00 93.56 90 THR A N 1
ATOM 710 C CA . THR A 1 90 ? -7.529 -12.559 8.362 1.00 93.56 90 THR A CA 1
ATOM 711 C C . THR A 1 90 ? -6.042 -12.192 8.392 1.00 93.56 90 THR A C 1
ATOM 713 O O . THR A 1 90 ? -5.724 -11.023 8.127 1.00 93.56 90 THR A O 1
ATOM 716 N N . PRO A 1 91 ? -5.129 -13.131 8.707 1.00 94.06 91 PRO A N 1
ATOM 717 C CA . PRO A 1 91 ? -3.693 -12.891 8.610 1.00 94.06 91 PRO A CA 1
ATOM 718 C C . PRO A 1 91 ? -3.317 -12.318 7.242 1.00 94.06 91 PRO A C 1
ATOM 720 O O . PRO A 1 91 ? -3.924 -12.666 6.228 1.00 94.06 91 PRO A O 1
ATOM 723 N N . LEU A 1 92 ? -2.338 -11.409 7.214 1.00 93.88 92 LEU A N 1
ATOM 724 C CA . LEU A 1 92 ? -1.990 -10.681 5.993 1.00 93.88 92 LEU A CA 1
ATOM 725 C C . LEU A 1 92 ? -1.634 -11.628 4.843 1.00 93.88 92 LEU A C 1
ATOM 727 O O . LEU A 1 92 ? -2.136 -11.452 3.737 1.00 93.88 92 LEU A O 1
ATOM 731 N N . ASP A 1 93 ? -0.808 -12.635 5.115 1.00 93.88 93 ASP A N 1
ATOM 732 C CA . ASP A 1 93 ? -0.311 -13.555 4.092 1.00 93.88 93 ASP A CA 1
ATOM 733 C C . ASP A 1 93 ? -1.454 -14.339 3.435 1.00 93.88 93 ASP A C 1
ATOM 735 O O . ASP A 1 93 ? -1.502 -14.455 2.209 1.00 93.88 93 ASP A O 1
ATOM 739 N N . ASP A 1 94 ? -2.419 -14.799 4.234 1.00 95.06 94 ASP A N 1
ATOM 740 C CA . ASP A 1 94 ? -3.618 -15.488 3.747 1.00 95.06 94 ASP A CA 1
ATOM 741 C C . ASP A 1 94 ? -4.493 -14.537 2.920 1.00 95.06 94 ASP A C 1
ATOM 743 O O . ASP A 1 94 ? -4.881 -14.852 1.795 1.00 95.06 94 ASP A O 1
ATOM 747 N N . ALA A 1 95 ? -4.730 -13.322 3.427 1.00 95.44 95 ALA A N 1
ATOM 748 C CA . ALA A 1 95 ? -5.531 -12.317 2.734 1.00 95.44 95 ALA A CA 1
ATOM 749 C C . ALA A 1 95 ? -4.931 -11.926 1.371 1.00 95.44 95 ALA A C 1
ATOM 751 O O . ALA A 1 95 ? -5.667 -11.742 0.399 1.00 95.44 95 ALA A O 1
ATOM 752 N N . VAL A 1 96 ? -3.602 -11.810 1.276 1.00 95.62 96 VAL A N 1
ATOM 753 C CA . VAL A 1 96 ? -2.900 -11.503 0.020 1.00 95.62 96 VAL A CA 1
ATOM 754 C C . VAL A 1 96 ? -3.057 -12.642 -0.987 1.00 95.62 96 VAL A C 1
ATOM 756 O O . VAL A 1 96 ? -3.334 -12.380 -2.159 1.00 95.62 96 VAL A O 1
ATOM 759 N N . ARG A 1 97 ? -2.926 -13.899 -0.550 1.00 95.00 97 ARG A N 1
ATOM 760 C CA . ARG A 1 97 ? -3.095 -15.080 -1.413 1.00 95.00 97 ARG A CA 1
ATOM 761 C C . ARG A 1 97 ? -4.512 -15.194 -1.941 1.00 95.00 97 ARG A C 1
ATOM 763 O O . ARG A 1 97 ? -4.693 -15.345 -3.148 1.00 95.00 97 ARG A O 1
ATOM 770 N N . ASP A 1 98 ? -5.495 -15.053 -1.062 1.00 95.75 98 ASP A N 1
ATOM 771 C CA . ASP A 1 98 ? -6.906 -15.097 -1.433 1.00 95.75 98 ASP A CA 1
ATOM 772 C C . ASP A 1 98 ? -7.252 -13.972 -2.412 1.00 95.75 98 ASP A C 1
ATOM 774 O O . ASP A 1 98 ? -7.925 -14.210 -3.416 1.00 95.75 98 ASP A O 1
ATOM 778 N N . ALA A 1 99 ? -6.736 -12.759 -2.185 1.00 95.06 99 ALA A N 1
ATOM 779 C CA . ALA A 1 99 ? -6.942 -11.630 -3.087 1.00 95.06 99 ALA A CA 1
ATOM 780 C C . ALA A 1 99 ? -6.323 -11.873 -4.472 1.00 95.06 99 ALA A C 1
ATOM 782 O O . ALA A 1 99 ? -6.994 -11.688 -5.488 1.00 95.06 99 ALA A O 1
ATOM 783 N N . LEU A 1 100 ? -5.064 -12.315 -4.538 1.00 95.38 100 LEU A N 1
ATOM 784 C CA . LEU A 1 100 ? -4.395 -12.609 -5.809 1.00 95.38 100 LEU A CA 1
ATOM 785 C C . LEU A 1 100 ? -5.058 -13.781 -6.544 1.00 95.38 100 LEU A C 1
ATOM 787 O O . LEU A 1 100 ? -5.215 -13.723 -7.764 1.00 95.38 100 LEU A O 1
ATOM 791 N N . GLY A 1 101 ? -5.498 -14.809 -5.816 1.00 95.12 101 GLY A N 1
ATOM 792 C CA . GLY A 1 101 ? -6.270 -15.922 -6.363 1.00 95.12 101 GLY A CA 1
ATOM 793 C C . GLY A 1 101 ? -7.624 -15.474 -6.913 1.00 95.12 101 GLY A C 1
ATOM 794 O O . GLY A 1 101 ? -7.977 -15.831 -8.036 1.00 95.12 101 GLY A O 1
ATOM 795 N N . GLY A 1 102 ? -8.349 -14.626 -6.178 1.00 94.69 102 GLY A N 1
ATOM 796 C CA . GLY A 1 102 ? -9.616 -14.033 -6.617 1.00 94.69 102 GLY A CA 1
ATOM 797 C C . GLY A 1 102 ? -9.470 -13.112 -7.833 1.00 94.69 102 GLY A C 1
ATOM 798 O O . GLY A 1 102 ? -10.375 -13.044 -8.663 1.00 94.69 102 GLY A O 1
ATOM 799 N N . LEU A 1 103 ? -8.315 -12.456 -7.981 1.00 95.19 103 LEU A N 1
ATOM 800 C CA . LEU A 1 103 ? -7.948 -11.676 -9.168 1.00 95.19 103 LEU A CA 1
ATOM 801 C C . LEU A 1 103 ? -7.457 -12.543 -10.342 1.00 95.19 103 LEU A C 1
ATOM 803 O O . LEU A 1 103 ? -7.254 -12.014 -11.434 1.00 95.19 103 LEU A O 1
ATOM 807 N N . GLY A 1 104 ? -7.257 -13.851 -10.141 1.00 93.50 104 GLY A N 1
ATOM 808 C CA . GLY A 1 104 ? -6.726 -14.760 -11.161 1.00 93.50 104 GLY A CA 1
ATOM 809 C C . GLY A 1 104 ? -5.247 -14.527 -11.490 1.00 93.50 104 GLY A C 1
ATOM 810 O O . GLY A 1 104 ? -4.821 -14.826 -12.600 1.00 93.50 104 GLY A O 1
ATOM 811 N N . LEU A 1 105 ? -4.477 -13.967 -10.552 1.00 92.12 105 LEU A N 1
ATOM 812 C CA . LEU A 1 105 ? -3.056 -13.632 -10.724 1.00 92.12 105 LEU A CA 1
ATOM 813 C C . LEU A 1 105 ? -2.105 -14.729 -10.232 1.00 92.12 105 LEU A C 1
ATOM 815 O O . LEU A 1 105 ? -0.894 -14.588 -10.375 1.00 92.12 105 LEU A O 1
ATOM 819 N N . LEU A 1 106 ? -2.640 -15.789 -9.628 1.00 91.81 106 LEU A N 1
ATOM 820 C CA . LEU A 1 106 ? -1.870 -16.959 -9.224 1.00 91.81 106 LEU A CA 1
ATOM 821 C C . LEU A 1 106 ? -2.038 -18.050 -10.278 1.00 91.81 106 LEU A C 1
ATOM 823 O O . LEU A 1 106 ? -3.158 -18.500 -10.539 1.00 91.81 106 LEU A O 1
ATOM 827 N N . ASP A 1 107 ? -0.925 -18.514 -10.834 1.00 77.00 107 ASP A N 1
ATOM 828 C CA . ASP A 1 107 ? -0.913 -19.768 -11.564 1.00 77.00 107 ASP A CA 1
ATOM 829 C C . ASP A 1 107 ? -1.062 -20.896 -10.538 1.00 77.00 107 ASP A C 1
ATOM 831 O O . ASP A 1 107 ? -0.394 -20.931 -9.496 1.00 77.00 107 ASP A O 1
ATOM 835 N N . ARG A 1 108 ? -1.945 -21.866 -10.815 1.00 59.22 108 ARG A N 1
ATOM 836 C CA . ARG A 1 108 ? -1.812 -23.155 -10.124 1.00 59.22 108 ARG A CA 1
ATOM 837 C C . ARG A 1 108 ? -0.405 -23.642 -10.446 1.00 59.22 108 ARG A C 1
ATOM 839 O O . ARG A 1 108 ? -0.109 -23.722 -11.643 1.00 59.22 108 ARG A O 1
ATOM 846 N N . PRO A 1 109 ? 0.429 -23.980 -9.445 1.00 51.75 109 PRO A N 1
ATOM 847 C CA . PRO A 1 109 ? 1.759 -24.487 -9.719 1.00 51.75 109 PRO A CA 1
ATOM 848 C C . PRO A 1 109 ? 1.597 -25.609 -10.730 1.00 51.75 109 PRO A C 1
ATOM 850 O O . PRO A 1 109 ? 0.822 -26.547 -10.511 1.00 51.75 109 PRO A O 1
ATOM 853 N N . HIS A 1 110 ? 2.241 -25.453 -11.887 1.00 46.56 110 HIS A N 1
ATOM 854 C CA . HIS A 1 110 ? 2.322 -26.525 -12.854 1.00 46.56 110 HIS A CA 1
ATOM 855 C C . HIS A 1 110 ? 2.889 -27.696 -12.064 1.00 46.56 110 HIS A C 1
ATOM 857 O O . HIS A 1 110 ? 4.040 -27.646 -11.627 1.00 46.56 110 HIS A O 1
ATOM 863 N N . ALA A 1 111 ? 2.064 -28.711 -11.801 1.00 44.66 111 ALA A N 1
ATOM 864 C CA . ALA A 1 111 ? 2.560 -29.995 -11.365 1.00 44.66 111 ALA A CA 1
ATOM 865 C C . ALA A 1 111 ? 3.474 -30.424 -12.505 1.00 44.66 111 ALA A C 1
ATOM 867 O O . ALA A 1 111 ? 3.001 -30.891 -13.541 1.00 44.66 111 ALA A O 1
ATOM 868 N N . GLY A 1 112 ? 4.768 -30.120 -12.371 1.00 38.72 112 GLY A N 1
ATOM 869 C CA . GLY A 1 112 ? 5.776 -30.572 -13.297 1.00 38.72 112 GLY A CA 1
ATOM 870 C C . GLY A 1 112 ? 5.539 -32.059 -13.395 1.00 38.72 112 GLY A C 1
ATOM 871 O O . GLY A 1 112 ? 5.624 -32.759 -12.386 1.00 38.72 112 GLY A O 1
ATOM 872 N N . HIS A 1 113 ? 5.116 -32.513 -14.574 1.00 43.72 113 HIS A N 1
ATOM 873 C CA . HIS A 1 113 ? 5.058 -33.925 -14.873 1.00 43.72 113 HIS A CA 1
ATOM 874 C C . HIS A 1 113 ? 6.432 -34.466 -14.498 1.00 43.72 113 HIS A C 1
ATOM 876 O O . HIS A 1 113 ? 7.419 -34.191 -15.180 1.00 43.72 113 HIS A O 1
ATOM 882 N N . VAL A 1 114 ? 6.503 -35.169 -13.367 1.00 50.22 114 VAL A N 1
ATOM 883 C CA . VAL A 1 114 ? 7.674 -35.942 -12.996 1.00 50.22 114 VAL A CA 1
ATOM 884 C C . VAL A 1 114 ? 7.783 -36.963 -14.108 1.00 50.22 114 VAL A C 1
ATOM 886 O O . VAL A 1 114 ? 7.007 -37.917 -14.177 1.00 50.22 114 VAL A O 1
ATOM 889 N N . PHE A 1 115 ? 8.683 -36.702 -15.051 1.00 44.28 115 PHE A N 1
ATOM 890 C CA . PHE A 1 115 ? 9.042 -37.680 -16.049 1.00 44.28 115 PHE A CA 1
ATOM 891 C C . PHE A 1 115 ? 9.750 -38.797 -15.288 1.00 44.28 115 PHE A C 1
ATOM 893 O O . PHE A 1 115 ? 10.927 -38.695 -14.946 1.00 44.28 115 PHE A O 1
ATOM 900 N N . ALA A 1 116 ? 8.985 -39.826 -14.932 1.00 51.59 116 ALA A N 1
ATOM 901 C CA . ALA A 1 116 ? 9.517 -41.049 -14.374 1.00 51.59 116 ALA A CA 1
ATOM 902 C C . ALA A 1 116 ? 10.462 -41.651 -15.419 1.00 51.59 116 ALA A C 1
ATOM 904 O O . ALA A 1 116 ? 10.027 -42.105 -16.475 1.00 51.59 116 ALA A O 1
ATOM 905 N N . VAL A 1 117 ? 11.764 -41.614 -15.137 1.00 48.22 117 VAL A N 1
ATOM 906 C CA . VAL A 1 117 ? 12.762 -42.369 -15.894 1.00 48.22 117 VAL A CA 1
ATOM 907 C C . VAL A 1 117 ? 12.556 -43.842 -15.536 1.00 48.22 117 VAL A C 1
ATOM 909 O O . VAL A 1 117 ? 12.733 -44.196 -14.369 1.00 48.22 117 VAL A O 1
ATOM 912 N N . PRO A 1 118 ? 12.170 -44.718 -16.480 1.00 40.72 118 PRO A N 1
ATOM 913 C CA . PRO A 1 118 ? 12.092 -46.138 -16.192 1.00 40.72 118 PRO A CA 1
ATOM 914 C C . PRO A 1 118 ? 13.520 -46.677 -16.071 1.00 40.72 118 PRO A C 1
ATOM 916 O O . PRO A 1 118 ? 14.295 -46.649 -17.030 1.00 40.72 118 PRO A O 1
ATOM 919 N N . SER A 1 119 ? 13.873 -47.154 -14.880 1.00 50.88 119 SER A N 1
ATOM 920 C CA . SER A 1 119 ? 15.060 -47.977 -14.665 1.00 50.88 119 SER A CA 1
ATOM 921 C C . SER A 1 119 ? 14.929 -49.256 -15.491 1.00 50.88 119 SER A C 1
ATOM 923 O O . SER A 1 119 ? 13.965 -50.005 -15.313 1.00 50.88 119 SER A O 1
ATOM 925 N N . ARG A 1 120 ? 15.876 -49.469 -16.405 1.00 53.66 120 ARG A N 1
ATOM 926 C CA . ARG A 1 120 ? 16.161 -50.792 -16.965 1.00 53.66 120 ARG A CA 1
ATOM 927 C C . ARG A 1 120 ? 16.995 -51.598 -15.985 1.00 53.66 120 ARG A C 1
ATOM 929 O O . ARG A 1 120 ? 17.818 -50.965 -15.287 1.00 53.66 120 ARG A O 1
#

Sequence (120 aa):
LEAFELMHFAGHTLTGRDWAGALTDVAWEQGWLPLNGQLRVTSMSWPLMRLVALAVPTVAALCEMRYLWRTPHALVNTRMKEVIGDEPHTPLDDAVRDALGGLGLLDRPHAGHVFAVPSR

Radius of gyration: 21.6 Å; chains: 1; bounding box: 50×69×41 Å

pLDDT: mean 86.76, std 14.37, range [38.72, 97.62]

Foldseek 3Di:
DPPDDDFDDFADQDDPVRVQVLVQVLCVVLVVADDVDGDDDDDDPLVVLVVVCVPDVVSVVVSVVVVVNVDRDTDDGVVVCVVPPDDDYDPPNVVVVVVCVVVVNGDPPPPPPPPPDDDD